Protein AF-A0A4U0SIH4-F1 (afdb_monomer_lite)

Sequence (160 aa):
MSGLIPTADLPGLWVSAPPDLRNWQTLATTPRAVFVCRCGLTRRATGTAAVAALVAEWNSHRGDCPAVPLRPCQHCGTPTTGRSHRTQSWPACPDCHAAWQLRPEEQRRREQAAKSVGRRERQRRQTRRTRRYLESTGVSAQVAAAIVSGALAEPDEPTP

Radius of gyration: 38.56 Å; chains: 1; bounding box: 101×32×93 Å

Organism: NCBI:txid2571141

Foldseek 3Di:
DDPDAADLVRFDKDKDDDQPPVDPVSPPAFIKMWGADPLRDIDIATHDVRSVVVVVVCVVCVLVPPRQFFDQAPVHGDTDPDDPPDPPDHRGDPVVVVVVVCVVVVVVVVVVVVVVVVVVVVLVVVLVVQLVVCVVVVHDSVVSCCVSVVNPDPPDDPDD

Structure (mmCIF, N/CA/C/O backbone):
data_AF-A0A4U0SIH4-F1
#
_entry.id   AF-A0A4U0SIH4-F1
#
loop_
_atom_site.group_PDB
_atom_site.id
_atom_site.type_symbol
_atom_site.label_atom_id
_atom_site.label_alt_id
_atom_site.label_comp_id
_atom_site.label_asym_id
_atom_site.label_entity_id
_atom_site.label_seq_id
_atom_site.pdbx_PDB_ins_code
_atom_site.Cartn_x
_atom_site.Cartn_y
_atom_site.Cartn_z
_atom_site.occupancy
_atom_site.B_iso_or_equiv
_atom_site.auth_seq_id
_atom_site.auth_comp_id
_atom_site.auth_asym_id
_atom_site.auth_atom_id
_atom_site.pdbx_PDB_model_num
ATOM 1 N N . MET A 1 1 ? 35.083 -15.043 -25.930 1.00 39.94 1 MET A N 1
ATOM 2 C CA . MET A 1 1 ? 33.759 -15.138 -25.277 1.00 39.94 1 MET A CA 1
ATOM 3 C C . MET A 1 1 ? 32.739 -14.438 -26.162 1.00 39.94 1 MET A C 1
ATOM 5 O O . MET A 1 1 ? 32.669 -13.217 -26.151 1.00 39.94 1 MET A O 1
ATOM 9 N N . SER A 1 2 ? 32.026 -15.189 -27.001 1.00 47.69 2 SER A N 1
ATOM 10 C CA . SER A 1 2 ? 30.974 -14.649 -27.869 1.00 47.69 2 SER A CA 1
ATOM 11 C C . SER A 1 2 ? 29.811 -14.174 -27.000 1.00 47.69 2 SER A C 1
ATOM 13 O O . SER A 1 2 ? 29.212 -14.976 -26.288 1.00 47.69 2 SER A O 1
ATOM 15 N N . GLY A 1 3 ? 29.536 -12.868 -27.001 1.00 58.84 3 GLY A N 1
ATOM 16 C CA . GLY A 1 3 ? 28.399 -12.305 -26.278 1.00 58.84 3 GLY A CA 1
ATOM 17 C C . GLY A 1 3 ? 27.095 -12.913 -26.792 1.00 58.84 3 GLY A C 1
ATOM 18 O O . GLY A 1 3 ? 26.898 -13.010 -28.001 1.00 58.84 3 GLY A O 1
ATOM 19 N N . LEU A 1 4 ? 26.235 -13.350 -25.874 1.00 71.88 4 LEU A N 1
ATOM 20 C CA . LEU A 1 4 ? 24.958 -13.992 -26.181 1.00 71.88 4 LEU A CA 1
ATOM 21 C C . LEU A 1 4 ? 24.064 -13.015 -26.963 1.00 71.88 4 LEU A C 1
ATOM 23 O O . LEU A 1 4 ? 23.539 -12.056 -26.398 1.00 71.88 4 LEU A O 1
ATOM 27 N N . ILE A 1 5 ? 23.931 -13.238 -28.273 1.00 81.38 5 ILE A N 1
ATOM 28 C CA . ILE A 1 5 ? 22.988 -12.503 -29.123 1.00 81.38 5 ILE A CA 1
ATOM 29 C C . ILE A 1 5 ? 21.569 -12.915 -28.694 1.00 81.38 5 ILE A C 1
ATOM 31 O O . ILE A 1 5 ? 21.320 -14.112 -28.543 1.00 81.38 5 ILE A O 1
ATOM 35 N N . PRO A 1 6 ? 20.641 -11.965 -28.487 1.00 86.31 6 PRO A N 1
ATOM 36 C CA . PRO A 1 6 ? 19.295 -12.252 -28.021 1.00 86.31 6 PRO A CA 1
ATOM 37 C C . PRO A 1 6 ? 18.535 -13.120 -29.025 1.00 86.31 6 PRO A C 1
ATOM 39 O O . PRO A 1 6 ? 18.669 -12.961 -30.242 1.00 86.31 6 PRO A O 1
ATOM 42 N N . THR A 1 7 ? 17.713 -14.019 -28.495 1.00 83.12 7 THR A N 1
ATOM 43 C CA . THR A 1 7 ? 16.838 -14.934 -29.242 1.00 83.12 7 THR A CA 1
ATOM 44 C C . THR A 1 7 ? 15.394 -14.782 -28.764 1.00 83.12 7 THR A C 1
ATOM 46 O O . THR A 1 7 ? 15.122 -14.025 -27.833 1.00 83.12 7 THR A O 1
ATOM 49 N N . ALA A 1 8 ? 14.447 -15.478 -29.400 1.00 77.31 8 ALA A N 1
ATOM 50 C CA . ALA A 1 8 ? 13.050 -15.473 -28.956 1.00 77.31 8 ALA A CA 1
ATOM 51 C C . ALA A 1 8 ? 12.901 -16.007 -27.516 1.00 77.31 8 ALA A C 1
ATOM 53 O O . ALA A 1 8 ? 12.164 -15.426 -26.721 1.00 77.31 8 ALA A O 1
ATOM 54 N N . ASP A 1 9 ? 13.664 -17.049 -27.165 1.00 75.38 9 ASP A N 1
ATOM 55 C CA . ASP A 1 9 ? 13.665 -17.653 -25.825 1.00 75.38 9 ASP A CA 1
ATOM 56 C C . ASP A 1 9 ? 14.437 -16.813 -24.794 1.00 75.38 9 ASP A C 1
ATOM 58 O O . ASP A 1 9 ? 14.107 -16.796 -23.606 1.00 75.38 9 ASP A O 1
ATOM 62 N N . LEU A 1 10 ? 15.452 -16.070 -25.250 1.00 80.06 10 LEU A N 1
ATOM 63 C CA . LEU A 1 10 ? 16.268 -15.160 -24.443 1.00 80.06 10 LEU A CA 1
ATOM 64 C C . LEU A 1 10 ? 16.205 -13.737 -25.023 1.00 80.06 10 LEU A C 1
ATOM 66 O O . LEU A 1 10 ? 17.174 -13.261 -25.624 1.00 80.06 10 LEU A O 1
ATOM 70 N N . PRO A 1 11 ? 15.058 -13.051 -24.861 1.00 84.88 11 PRO A N 1
ATOM 71 C CA . PRO A 1 11 ? 14.846 -11.712 -25.390 1.00 84.88 11 PRO A CA 1
ATOM 72 C C . PRO A 1 11 ? 15.740 -10.700 -24.672 1.00 84.88 11 PRO A C 1
ATOM 74 O O . PRO A 1 11 ? 16.017 -10.811 -23.475 1.00 84.88 11 PRO A O 1
ATOM 77 N N . GLY A 1 12 ? 16.152 -9.666 -25.393 1.00 88.81 12 GLY A N 1
ATOM 78 C CA . GLY A 1 12 ? 17.053 -8.642 -24.886 1.00 88.81 12 GLY A CA 1
ATOM 79 C C . GLY A 1 12 ? 17.599 -7.755 -25.993 1.00 88.81 12 GLY A C 1
ATOM 80 O O . GLY A 1 12 ? 17.240 -7.907 -27.158 1.00 88.81 12 GLY A O 1
ATOM 81 N N . LEU A 1 13 ? 18.483 -6.838 -25.609 1.00 90.81 13 LEU A N 1
ATOM 82 C CA . LEU A 1 13 ? 19.245 -5.973 -26.503 1.00 90.81 13 LEU A CA 1
ATOM 83 C C . LEU A 1 13 ? 20.722 -6.356 -26.397 1.00 90.81 13 LEU A C 1
ATOM 85 O O . LEU A 1 13 ? 21.278 -6.401 -25.301 1.00 90.81 13 LEU A O 1
ATOM 89 N N . TRP A 1 14 ? 21.355 -6.583 -27.538 1.00 91.75 14 TRP A N 1
ATOM 90 C CA . TRP A 1 14 ? 22.790 -6.785 -27.665 1.00 91.75 14 TRP A CA 1
ATOM 91 C C . TRP A 1 14 ? 23.379 -5.720 -28.575 1.00 91.75 14 TRP A C 1
ATOM 93 O O . TRP A 1 14 ? 22.803 -5.385 -29.610 1.00 91.75 14 TRP A O 1
ATOM 103 N N . VAL A 1 15 ? 24.539 -5.206 -28.185 1.00 88.38 15 VAL A N 1
ATOM 104 C CA . VAL A 1 15 ? 25.322 -4.232 -28.941 1.00 88.38 15 VAL A CA 1
ATOM 105 C C . VAL A 1 15 ? 26.747 -4.771 -28.994 1.00 88.38 15 VAL A C 1
ATOM 107 O O . VAL A 1 15 ? 27.335 -5.055 -27.949 1.00 88.38 15 VAL A O 1
ATOM 110 N N . SER A 1 16 ? 27.298 -4.954 -30.194 1.00 82.69 16 SER A N 1
ATOM 111 C CA . SER A 1 16 ? 28.712 -5.295 -30.358 1.00 82.69 16 SER A CA 1
ATOM 112 C C . SER A 1 16 ? 29.546 -4.181 -29.738 1.00 82.69 16 S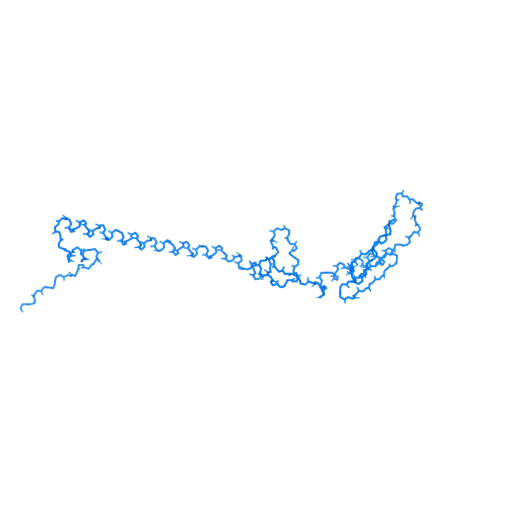ER A C 1
ATOM 114 O O . SER A 1 16 ? 29.224 -3.015 -29.977 1.00 82.69 16 SER A O 1
ATOM 116 N N . ALA A 1 17 ? 30.583 -4.535 -28.972 1.00 67.19 17 ALA A N 1
ATOM 117 C CA . ALA A 1 17 ? 31.396 -3.586 -28.217 1.00 67.19 17 ALA A CA 1
ATOM 118 C C . ALA A 1 17 ? 31.662 -2.292 -29.017 1.00 67.19 17 ALA A C 1
ATOM 120 O O . ALA A 1 17 ? 32.059 -2.382 -30.184 1.00 67.19 17 ALA A O 1
ATOM 121 N N . PRO A 1 18 ? 31.412 -1.104 -28.433 1.00 55.50 18 PRO A N 1
ATOM 122 C CA . PRO A 1 18 ? 31.816 0.142 -29.069 1.00 55.50 18 PRO A CA 1
ATOM 123 C C . PRO A 1 18 ? 33.332 0.091 -29.313 1.00 55.50 18 PRO A C 1
ATOM 125 O O . PRO A 1 18 ? 34.041 -0.513 -28.502 1.00 55.50 18 PRO A O 1
ATOM 128 N N . PRO A 1 19 ? 33.846 0.673 -30.412 1.00 52.94 19 PRO A N 1
ATOM 129 C CA . PRO A 1 19 ? 35.284 0.706 -30.637 1.00 52.94 19 PRO A CA 1
ATOM 130 C C . PRO A 1 19 ? 35.957 1.359 -29.426 1.00 52.94 19 PRO A C 1
ATOM 132 O O . PRO A 1 19 ? 35.585 2.461 -29.018 1.00 52.94 19 PRO A O 1
ATOM 135 N N . ASP A 1 20 ? 36.915 0.656 -28.824 1.00 57.66 20 ASP A N 1
ATOM 136 C CA . ASP A 1 20 ? 37.739 1.208 -27.756 1.00 57.66 20 ASP A CA 1
ATOM 137 C C . ASP A 1 20 ? 38.591 2.336 -28.347 1.00 57.66 20 ASP A C 1
ATOM 139 O O . ASP A 1 20 ? 39.532 2.094 -29.105 1.00 57.66 20 ASP A O 1
ATOM 143 N N . LEU A 1 21 ? 38.242 3.584 -28.028 1.00 53.28 21 LEU A N 1
ATOM 144 C CA . LEU A 1 21 ? 38.927 4.770 -28.546 1.00 53.28 21 LEU A CA 1
ATOM 145 C C . LEU A 1 21 ? 40.380 4.887 -28.049 1.00 53.28 21 LEU A C 1
ATOM 147 O O . LEU A 1 21 ? 41.115 5.730 -28.558 1.00 53.28 21 LEU A O 1
ATOM 151 N N . ARG A 1 22 ? 40.817 4.073 -27.072 1.00 54.72 22 ARG A N 1
ATOM 152 C CA . ARG A 1 22 ? 42.216 4.062 -26.598 1.00 54.72 22 ARG A CA 1
ATOM 153 C C . ARG A 1 22 ? 43.144 3.242 -27.483 1.00 54.72 22 ARG A C 1
ATOM 155 O O . ARG A 1 22 ? 44.336 3.528 -27.525 1.00 54.72 22 ARG A O 1
ATOM 162 N N . ASN A 1 23 ? 42.610 2.263 -28.206 1.00 54.56 23 ASN A N 1
ATOM 163 C CA . ASN A 1 23 ? 43.384 1.398 -29.082 1.00 54.56 23 ASN A CA 1
ATOM 164 C C . ASN A 1 23 ? 42.978 1.674 -30.531 1.00 54.56 23 ASN A C 1
ATOM 166 O O . ASN A 1 23 ? 42.034 1.094 -31.065 1.00 54.56 23 ASN A O 1
ATOM 170 N N . TRP A 1 24 ? 43.729 2.555 -31.190 1.00 51.94 24 TRP A N 1
ATOM 171 C CA . TRP A 1 24 ? 43.551 2.922 -32.601 1.00 51.94 24 TRP A CA 1
ATOM 172 C C . TRP A 1 24 ? 43.637 1.721 -33.570 1.00 51.94 24 TRP A C 1
ATOM 174 O O . TRP A 1 24 ? 43.197 1.803 -34.710 1.00 51.94 24 TRP A O 1
ATOM 184 N N . GLN A 1 25 ? 44.147 0.572 -33.122 1.00 51.81 25 GLN A N 1
ATOM 185 C CA . GLN A 1 25 ? 44.199 -0.670 -33.904 1.00 51.81 25 GLN A CA 1
ATOM 186 C C . GLN A 1 25 ? 42.872 -1.458 -33.889 1.00 51.81 25 GLN A C 1
ATOM 188 O O . GLN A 1 25 ? 42.678 -2.348 -34.711 1.00 51.81 25 GLN A O 1
ATOM 193 N N . THR A 1 26 ? 41.918 -1.111 -33.015 1.00 52.44 26 THR A N 1
ATOM 194 C CA . THR A 1 26 ? 40.572 -1.727 -32.941 1.00 52.44 26 THR A CA 1
ATOM 195 C C . THR A 1 26 ? 39.512 -0.998 -33.787 1.00 52.44 26 THR A C 1
ATOM 197 O O . THR A 1 26 ? 38.324 -1.310 -33.710 1.00 52.44 26 THR A O 1
ATOM 200 N N . LEU A 1 27 ? 39.926 -0.036 -34.621 1.00 51.56 27 LEU A N 1
ATOM 201 C CA . LEU A 1 27 ? 39.058 0.949 -35.287 1.00 51.56 27 LEU A CA 1
ATOM 202 C C . LEU A 1 27 ? 38.173 0.442 -36.445 1.00 51.56 27 LEU A C 1
ATOM 204 O O . LEU A 1 27 ? 37.404 1.229 -36.987 1.00 51.56 27 LEU A O 1
ATOM 208 N N . ALA A 1 28 ? 38.221 -0.829 -36.847 1.00 55.03 28 ALA A N 1
ATOM 209 C CA . ALA A 1 28 ? 37.567 -1.255 -38.095 1.00 55.03 28 ALA A CA 1
ATOM 210 C C . ALA A 1 28 ? 36.224 -1.992 -37.938 1.00 55.03 28 ALA A C 1
ATOM 212 O O . ALA A 1 28 ? 35.637 -2.397 -38.940 1.00 55.03 28 ALA A O 1
ATOM 213 N N . THR A 1 29 ? 35.709 -2.201 -36.721 1.00 67.88 29 THR A N 1
ATOM 214 C CA . THR A 1 29 ? 34.441 -2.941 -36.582 1.00 67.88 29 THR A CA 1
ATOM 215 C C . THR A 1 29 ? 33.259 -1.982 -36.581 1.00 67.88 29 THR A C 1
ATOM 217 O O . THR A 1 29 ? 33.018 -1.273 -35.605 1.00 67.88 29 THR A O 1
ATOM 220 N N . THR A 1 30 ? 32.489 -1.972 -37.674 1.00 80.56 30 THR A N 1
ATOM 221 C CA . THR A 1 30 ? 31.202 -1.270 -37.722 1.00 80.56 30 THR A CA 1
ATOM 222 C C . THR A 1 30 ? 30.299 -1.803 -36.606 1.00 80.56 30 THR A C 1
ATOM 224 O O . THR A 1 30 ? 30.040 -3.012 -36.579 1.00 80.56 30 THR A O 1
ATOM 227 N N . PRO A 1 31 ? 29.797 -0.950 -35.694 1.00 85.31 31 PRO A N 1
ATOM 228 C CA . P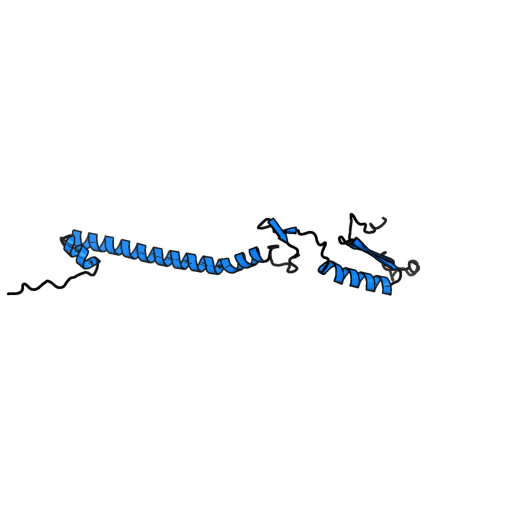RO A 1 31 ? 29.003 -1.419 -34.572 1.00 85.31 31 PRO A CA 1
ATOM 229 C C . PRO A 1 31 ? 27.700 -2.032 -35.077 1.00 85.31 31 PRO A C 1
ATOM 231 O O . PRO A 1 31 ? 27.089 -1.552 -36.033 1.00 85.31 31 PRO A O 1
ATOM 234 N N . ARG A 1 32 ? 27.272 -3.101 -34.421 1.00 89.19 32 ARG A N 1
ATOM 235 C CA . ARG A 1 32 ? 26.044 -3.833 -34.702 1.00 89.19 32 ARG A CA 1
ATOM 236 C C . ARG A 1 32 ? 25.218 -3.902 -33.437 1.00 89.19 32 ARG A C 1
ATOM 238 O O . ARG A 1 32 ? 25.756 -4.057 -32.347 1.00 89.19 32 ARG A O 1
ATOM 245 N N . ALA A 1 33 ? 23.909 -3.841 -33.590 1.00 91.44 33 ALA A N 1
ATOM 246 C CA . ALA A 1 33 ? 22.992 -4.079 -32.497 1.00 91.44 33 ALA A CA 1
ATOM 247 C C . ALA A 1 33 ? 21.818 -4.925 -32.963 1.00 91.44 33 ALA A C 1
ATOM 249 O O . ALA A 1 33 ? 21.401 -4.860 -34.120 1.00 91.44 33 ALA A O 1
ATOM 250 N N . VAL A 1 34 ? 21.305 -5.734 -32.051 1.00 93.56 34 VAL A N 1
ATOM 251 C CA . VAL A 1 34 ? 20.138 -6.584 -32.255 1.00 93.56 34 VAL A CA 1
ATOM 252 C C . VAL A 1 34 ? 19.311 -6.508 -30.990 1.00 93.56 34 VAL A C 1
ATOM 254 O O . VAL A 1 34 ? 19.858 -6.696 -29.906 1.00 93.56 34 VAL A O 1
ATOM 257 N N . PHE A 1 35 ? 18.007 -6.280 -31.113 1.00 92.06 35 PHE A N 1
ATOM 258 C CA . PHE A 1 35 ? 17.095 -6.597 -30.022 1.00 92.06 35 PHE A CA 1
ATOM 259 C C . PHE A 1 35 ? 16.038 -7.591 -30.475 1.00 92.06 35 PHE A C 1
ATOM 261 O O . PHE A 1 35 ? 15.578 -7.552 -31.617 1.00 92.06 35 PHE A O 1
ATOM 268 N N . VAL A 1 36 ? 15.658 -8.464 -29.550 1.00 91.38 36 VAL A N 1
ATOM 269 C CA . VAL A 1 36 ? 14.511 -9.361 -29.668 1.00 91.38 36 VAL A CA 1
ATOM 270 C C . VAL A 1 36 ? 13.617 -9.097 -28.470 1.00 91.38 36 VAL A C 1
ATOM 272 O O . VAL A 1 36 ? 14.060 -9.168 -27.324 1.00 91.38 36 VAL A O 1
ATOM 275 N N . CYS A 1 37 ? 12.362 -8.757 -28.732 1.00 88.56 37 CYS A N 1
ATOM 276 C CA . CYS A 1 37 ? 11.358 -8.535 -27.710 1.00 88.56 37 CYS A CA 1
ATOM 277 C C . CYS A 1 37 ? 10.436 -9.749 -27.570 1.00 88.56 37 CYS A C 1
ATOM 279 O O . CYS A 1 37 ? 10.169 -10.467 -28.530 1.00 88.56 37 CYS A O 1
ATOM 281 N N . ARG A 1 38 ? 9.868 -9.924 -26.373 1.00 81.88 38 ARG A N 1
ATOM 282 C CA . ARG A 1 38 ? 8.886 -10.976 -26.060 1.00 81.88 38 ARG A CA 1
ATOM 283 C C . ARG A 1 38 ? 7.614 -10.912 -26.897 1.00 81.88 38 ARG A C 1
ATOM 285 O O . ARG A 1 38 ? 6.969 -11.932 -27.078 1.00 81.88 38 ARG A O 1
ATOM 292 N N . CYS A 1 39 ? 7.259 -9.738 -27.413 1.00 83.94 39 CYS A N 1
ATOM 293 C CA . CYS A 1 39 ? 6.117 -9.574 -28.314 1.00 83.94 39 CYS A CA 1
ATOM 294 C C . CYS A 1 39 ? 6.393 -10.070 -29.745 1.00 83.94 39 CYS A C 1
ATOM 296 O O . CYS A 1 39 ? 5.527 -9.942 -30.602 1.00 83.94 39 CYS A O 1
ATOM 298 N N . GLY A 1 40 ? 7.599 -10.581 -30.025 1.00 85.75 40 GLY A N 1
ATOM 299 C CA . GLY A 1 40 ? 8.041 -10.992 -31.358 1.00 85.75 40 GLY A CA 1
ATOM 300 C C . GLY A 1 40 ? 8.769 -9.895 -32.141 1.00 85.75 40 GLY A C 1
ATOM 301 O O . GLY A 1 40 ? 9.403 -10.194 -33.154 1.00 85.75 40 GLY A O 1
ATOM 302 N N . LEU A 1 41 ? 8.752 -8.637 -31.674 1.00 89.56 41 LEU A N 1
ATOM 303 C CA . LEU A 1 41 ? 9.460 -7.545 -32.346 1.00 89.56 41 LEU A CA 1
ATOM 304 C C . LEU A 1 41 ? 10.970 -7.790 -32.315 1.00 89.56 41 LEU A C 1
ATOM 306 O O . LEU A 1 41 ? 11.586 -7.834 -31.251 1.00 89.56 41 LEU A O 1
ATOM 310 N N . THR A 1 42 ? 11.562 -7.907 -33.498 1.00 92.31 42 THR A N 1
ATOM 311 C CA . THR A 1 42 ? 13.001 -8.085 -33.679 1.00 92.31 42 THR A CA 1
ATOM 312 C C . THR A 1 42 ? 13.526 -6.999 -34.598 1.00 92.31 42 THR A C 1
ATOM 314 O O . THR A 1 42 ? 12.987 -6.780 -35.683 1.00 92.31 42 THR A O 1
ATOM 317 N N . ARG A 1 43 ? 14.603 -6.331 -34.190 1.00 94.06 43 ARG A N 1
ATOM 318 C CA . ARG A 1 43 ? 15.284 -5.329 -35.013 1.00 94.06 43 ARG A CA 1
ATOM 319 C C . ARG A 1 43 ? 16.782 -5.556 -34.987 1.00 94.06 43 ARG A C 1
ATOM 321 O O . ARG A 1 43 ? 17.339 -6.065 -34.015 1.00 94.06 43 ARG A O 1
ATOM 328 N N . ARG A 1 44 ? 17.434 -5.161 -36.076 1.00 94.00 44 ARG A N 1
ATOM 329 C CA . ARG A 1 44 ? 18.887 -5.184 -36.226 1.00 94.00 44 ARG A CA 1
ATOM 330 C C . ARG A 1 44 ? 19.336 -3.858 -36.814 1.00 94.00 44 ARG A C 1
ATOM 332 O O . ARG A 1 44 ? 18.674 -3.327 -37.698 1.00 94.00 44 ARG A O 1
ATOM 339 N N . ALA A 1 45 ? 20.462 -3.355 -36.337 1.00 93.19 45 ALA A N 1
ATOM 340 C CA . ALA A 1 45 ? 21.081 -2.135 -36.823 1.00 93.19 45 ALA A CA 1
ATOM 341 C C . ALA A 1 45 ? 22.578 -2.358 -37.018 1.00 93.19 45 ALA A C 1
ATOM 343 O O . ALA A 1 45 ? 23.205 -3.142 -36.304 1.00 93.19 45 ALA A O 1
ATOM 344 N N . THR A 1 46 ? 23.147 -1.673 -38.002 1.00 90.31 46 THR A N 1
ATOM 345 C CA . THR A 1 46 ? 24.587 -1.644 -38.271 1.00 90.31 46 THR A CA 1
ATOM 346 C C . THR A 1 46 ? 24.989 -0.197 -38.533 1.00 90.31 46 THR A C 1
ATOM 348 O O . THR A 1 46 ? 24.303 0.505 -39.270 1.00 90.31 46 THR A O 1
ATOM 351 N N . GLY A 1 47 ? 26.076 0.254 -37.913 1.00 87.44 47 GLY A N 1
ATOM 352 C CA . GLY A 1 47 ? 26.537 1.642 -37.942 1.00 87.44 47 GLY A CA 1
ATOM 353 C C . GLY A 1 47 ? 26.106 2.436 -36.707 1.00 87.44 47 GLY A C 1
ATOM 354 O O . GLY A 1 47 ? 25.049 2.199 -36.126 1.00 87.44 47 GLY A O 1
ATOM 355 N N . THR A 1 48 ? 26.944 3.385 -36.291 1.00 85.62 48 THR A N 1
ATOM 356 C CA . THR A 1 48 ? 26.842 4.071 -34.991 1.00 85.62 48 THR A CA 1
ATOM 357 C C . THR A 1 48 ? 25.497 4.768 -34.783 1.00 85.62 48 THR A C 1
ATOM 359 O O . THR A 1 48 ? 24.851 4.563 -33.758 1.00 85.62 48 THR A O 1
ATOM 362 N N . ALA A 1 49 ? 25.038 5.540 -35.773 1.00 86.94 49 ALA A N 1
ATOM 363 C CA . ALA A 1 49 ? 23.769 6.264 -35.692 1.00 86.94 49 ALA A CA 1
ATOM 364 C C . ALA A 1 49 ? 22.559 5.315 -35.635 1.00 86.94 49 ALA A C 1
ATOM 366 O O . ALA A 1 49 ? 21.663 5.496 -34.813 1.00 86.94 49 ALA A O 1
ATOM 367 N N . ALA A 1 50 ? 22.561 4.263 -36.459 1.00 88.81 50 ALA A N 1
ATOM 368 C CA . ALA A 1 50 ? 21.487 3.275 -36.485 1.00 88.81 50 ALA A CA 1
ATOM 369 C C . ALA A 1 50 ? 21.427 2.463 -35.182 1.00 88.81 50 ALA A C 1
ATOM 371 O O . ALA A 1 50 ? 20.344 2.173 -34.679 1.00 88.81 50 ALA A O 1
ATOM 372 N N . VAL A 1 51 ? 22.584 2.123 -34.605 1.00 90.62 51 VAL A N 1
ATOM 373 C CA . VAL A 1 51 ? 22.668 1.463 -33.297 1.00 90.62 51 VAL A CA 1
ATOM 374 C C . VAL A 1 51 ? 22.102 2.361 -32.197 1.00 90.62 51 VAL A C 1
ATOM 376 O O . VAL A 1 51 ? 21.289 1.893 -31.406 1.00 90.62 51 VAL A O 1
ATOM 379 N N . ALA A 1 52 ? 22.467 3.646 -32.163 1.00 89.69 52 ALA A N 1
ATOM 380 C CA . ALA A 1 52 ? 21.926 4.592 -31.185 1.00 89.69 52 ALA A CA 1
ATOM 381 C C . ALA A 1 52 ? 20.397 4.734 -31.301 1.00 89.69 52 ALA A C 1
ATOM 383 O O . ALA A 1 52 ? 19.695 4.678 -30.289 1.00 89.69 52 ALA A O 1
ATOM 384 N N . ALA A 1 53 ? 19.875 4.836 -32.527 1.00 92.75 53 ALA A N 1
ATOM 385 C CA . ALA A 1 53 ? 18.436 4.871 -32.781 1.00 92.75 53 ALA A CA 1
ATOM 386 C C . ALA A 1 53 ? 17.734 3.587 -32.304 1.00 92.75 53 ALA A C 1
ATOM 388 O O . ALA A 1 53 ? 16.702 3.660 -31.642 1.00 92.75 53 ALA A O 1
ATOM 389 N N . LEU A 1 54 ? 18.327 2.416 -32.554 1.00 94.06 54 LEU A N 1
ATOM 390 C CA . LEU A 1 54 ? 17.778 1.126 -32.126 1.00 94.06 54 LEU A CA 1
ATOM 391 C C . LEU A 1 54 ? 17.781 0.959 -30.597 1.00 94.06 54 LEU A C 1
ATOM 393 O O . LEU A 1 54 ? 16.856 0.373 -30.036 1.00 94.06 54 LEU A O 1
ATOM 397 N N . VAL A 1 55 ? 18.785 1.499 -29.899 1.00 91.50 55 VAL A N 1
ATOM 398 C CA . VAL A 1 55 ? 18.806 1.545 -28.426 1.00 91.50 55 VAL A CA 1
ATOM 399 C C . VAL A 1 55 ? 17.674 2.432 -27.895 1.00 91.50 55 VAL A C 1
ATOM 401 O O . VAL A 1 55 ? 17.008 2.060 -26.926 1.00 91.50 55 VAL A O 1
ATOM 404 N N . ALA A 1 56 ? 17.432 3.586 -28.523 1.00 91.69 56 ALA A N 1
ATOM 405 C CA . ALA A 1 56 ? 16.326 4.470 -28.163 1.00 91.69 56 ALA A CA 1
ATOM 406 C C . ALA A 1 56 ? 14.959 3.806 -28.416 1.00 91.69 56 ALA A C 1
ATOM 408 O O . ALA A 1 56 ? 14.105 3.824 -27.528 1.00 91.69 56 ALA A O 1
ATOM 409 N N . GLU A 1 57 ? 14.786 3.145 -29.566 1.00 92.06 57 GLU A N 1
ATOM 410 C CA . GLU A 1 57 ? 13.583 2.372 -29.910 1.00 92.06 57 GLU A CA 1
ATOM 411 C C . GLU A 1 57 ? 13.330 1.259 -28.888 1.00 92.06 57 GLU A C 1
ATOM 413 O O . GLU A 1 57 ? 12.230 1.153 -28.352 1.00 92.06 57 GLU A O 1
ATOM 418 N N . TRP A 1 58 ? 14.358 0.477 -28.540 1.00 90.75 58 TRP A N 1
ATOM 419 C CA . TRP A 1 58 ? 14.251 -0.548 -27.501 1.00 90.75 58 TRP A CA 1
ATOM 420 C C . TRP A 1 58 ? 13.821 0.039 -26.154 1.00 90.75 58 TRP A C 1
ATOM 422 O O . TRP A 1 58 ? 12.968 -0.536 -25.479 1.00 90.75 58 TRP A O 1
ATOM 432 N N . ASN A 1 59 ? 14.393 1.176 -25.748 1.00 88.00 59 ASN A N 1
ATOM 433 C CA . ASN A 1 59 ? 14.07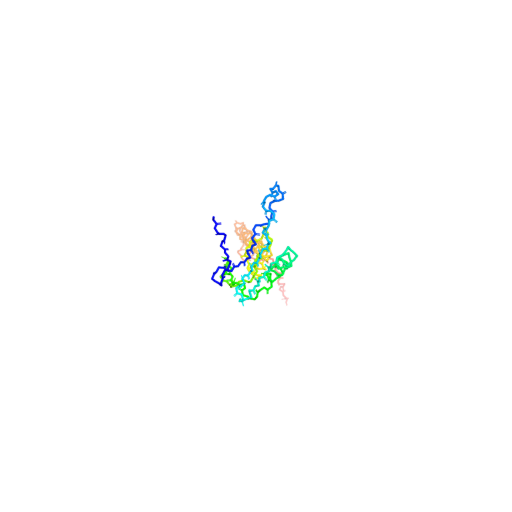5 1.810 -24.469 1.00 88.00 59 ASN A CA 1
ATOM 434 C C . ASN A 1 59 ? 12.654 2.378 -24.410 1.00 88.00 59 ASN A C 1
ATOM 436 O O . ASN A 1 59 ? 12.023 2.278 -23.359 1.00 88.00 59 ASN A O 1
ATOM 440 N N . SER A 1 60 ? 12.145 2.920 -25.516 1.00 88.44 60 SER A N 1
ATOM 441 C CA . SER A 1 60 ? 10.740 3.318 -25.628 1.00 88.44 60 SER A CA 1
ATOM 442 C C . SER A 1 60 ? 9.830 2.086 -25.620 1.00 88.44 60 SER A C 1
ATOM 444 O O . SER A 1 60 ? 8.928 1.981 -24.796 1.00 88.44 60 SER A O 1
ATOM 446 N N . HIS A 1 61 ? 10.133 1.085 -26.446 1.00 87.25 61 HIS A N 1
ATOM 447 C CA . HIS A 1 61 ? 9.297 -0.100 -26.604 1.00 87.25 61 HIS A CA 1
ATOM 448 C C . HIS A 1 61 ? 9.211 -0.970 -25.340 1.00 87.25 61 HIS A C 1
ATOM 450 O O . HIS A 1 61 ? 8.145 -1.486 -25.015 1.00 87.25 61 HIS A O 1
ATOM 456 N N . ARG A 1 62 ? 10.312 -1.160 -24.597 1.00 81.62 62 ARG A N 1
ATOM 457 C CA . ARG A 1 62 ? 10.343 -2.047 -23.413 1.00 81.62 62 ARG A CA 1
ATOM 458 C C . ARG A 1 62 ? 9.411 -1.610 -22.280 1.00 81.62 62 ARG A C 1
ATOM 460 O O . ARG A 1 62 ? 9.101 -2.443 -21.431 1.00 81.62 62 ARG A O 1
ATOM 467 N N . GLY A 1 63 ? 9.060 -0.324 -22.210 1.00 74.69 63 GLY A N 1
ATOM 468 C CA . GLY A 1 63 ? 8.141 0.215 -21.205 1.00 74.69 63 GLY A CA 1
ATOM 469 C C . GLY A 1 63 ? 6.689 -0.117 -21.530 1.00 74.69 63 GLY A C 1
ATOM 470 O O . GLY A 1 63 ? 5.951 -0.545 -20.648 1.00 74.69 63 GLY A O 1
ATOM 471 N N . ASP A 1 64 ? 6.341 -0.019 -22.813 1.00 78.06 64 ASP A N 1
ATOM 472 C CA . ASP A 1 64 ? 4.967 -0.133 -23.310 1.00 78.06 64 ASP A CA 1
ATOM 473 C C . ASP A 1 64 ? 4.667 -1.498 -23.952 1.00 78.06 64 ASP A C 1
ATOM 475 O O . ASP A 1 64 ? 3.598 -1.716 -24.522 1.00 78.06 64 ASP A O 1
ATOM 479 N N . CYS A 1 65 ? 5.615 -2.438 -23.899 1.00 81.94 65 CYS A N 1
ATOM 480 C CA . CYS A 1 65 ? 5.464 -3.734 -24.545 1.00 81.94 65 CYS A CA 1
ATOM 481 C C . CYS A 1 65 ? 4.302 -4.537 -23.920 1.00 81.94 65 CYS A C 1
ATOM 483 O O . CYS A 1 65 ? 4.347 -4.866 -22.732 1.00 81.94 65 CYS A O 1
ATOM 485 N N . PRO A 1 66 ? 3.296 -4.958 -24.711 1.00 72.19 66 PRO A N 1
ATOM 486 C CA . PRO A 1 66 ? 2.130 -5.679 -24.195 1.00 72.19 66 PRO A CA 1
ATOM 487 C C . PRO A 1 66 ? 2.455 -7.110 -23.736 1.00 72.19 66 PRO A C 1
ATOM 489 O O . PRO A 1 66 ? 1.691 -7.708 -22.987 1.00 72.19 66 PRO A O 1
ATOM 492 N N . ALA A 1 67 ? 3.604 -7.661 -24.150 1.00 72.56 67 ALA A N 1
ATOM 493 C CA . ALA A 1 67 ? 4.081 -8.992 -23.768 1.00 72.56 67 ALA A CA 1
ATOM 494 C C . ALA A 1 67 ? 4.990 -8.979 -22.521 1.00 72.56 67 ALA A C 1
ATOM 496 O O . ALA A 1 67 ? 5.752 -9.924 -22.289 1.00 72.56 67 ALA A O 1
ATOM 497 N N . VAL A 1 68 ? 4.968 -7.906 -21.720 1.00 67.88 68 VAL A N 1
ATOM 498 C CA . VAL A 1 68 ? 5.599 -7.916 -20.395 1.00 67.88 68 VAL A CA 1
ATOM 499 C C . VAL A 1 68 ? 4.887 -8.987 -19.563 1.00 67.88 68 VAL A C 1
ATOM 501 O O . VAL A 1 68 ? 3.693 -8.844 -19.302 1.00 67.88 68 VAL A O 1
ATOM 504 N N . PRO A 1 69 ? 5.569 -10.079 -19.156 1.00 63.72 69 PRO A N 1
ATOM 505 C CA . PRO A 1 69 ? 4.902 -11.124 -18.405 1.00 63.72 69 PRO A CA 1
ATOM 506 C C . PRO A 1 69 ? 4.427 -10.537 -17.091 1.00 63.72 69 PRO A C 1
ATOM 508 O O . PRO A 1 69 ? 5.201 -9.915 -16.351 1.00 63.72 69 PRO A O 1
ATOM 511 N N . LEU A 1 70 ? 3.149 -10.766 -16.828 1.00 67.31 70 LEU A N 1
ATOM 512 C CA . LEU A 1 70 ? 2.532 -10.412 -15.573 1.00 67.31 70 LEU A CA 1
ATOM 513 C C . LEU A 1 70 ? 3.305 -11.114 -14.460 1.00 67.31 70 LEU A C 1
ATOM 515 O O . LEU A 1 70 ? 3.472 -12.334 -14.472 1.00 67.31 70 LEU A O 1
ATOM 519 N N . ARG A 1 71 ? 3.818 -10.339 -13.509 1.00 68.50 71 ARG A N 1
ATOM 520 C CA . ARG A 1 71 ? 4.397 -10.912 -12.296 1.00 68.50 71 ARG A CA 1
ATOM 521 C C . ARG A 1 71 ? 3.280 -11.062 -11.274 1.00 68.50 71 ARG A C 1
ATOM 523 O O . ARG A 1 71 ? 2.487 -10.135 -11.136 1.00 68.50 71 ARG A O 1
ATOM 530 N N . PRO A 1 72 ? 3.191 -12.180 -10.542 1.00 75.88 72 PRO A N 1
ATOM 531 C CA . PRO A 1 72 ? 2.249 -12.256 -9.440 1.00 75.88 72 PRO A CA 1
ATOM 532 C C . PRO A 1 72 ? 2.643 -11.225 -8.376 1.00 75.88 72 PRO A C 1
ATOM 534 O O . PRO A 1 72 ? 3.813 -11.116 -7.995 1.00 75.88 72 PRO A O 1
ATOM 537 N N . CYS A 1 73 ? 1.669 -10.454 -7.900 1.00 78.81 73 CYS A N 1
ATOM 538 C CA . CYS A 1 73 ? 1.827 -9.595 -6.734 1.00 78.81 73 CYS A CA 1
ATOM 539 C C . CYS A 1 73 ? 2.296 -10.446 -5.547 1.00 78.81 73 CYS A C 1
ATOM 541 O O . CYS A 1 73 ? 1.652 -11.438 -5.211 1.00 78.81 73 CYS A O 1
ATOM 543 N N . GLN A 1 74 ? 3.373 -10.049 -4.866 1.00 75.50 74 GLN A N 1
ATOM 544 C CA . GLN A 1 74 ? 3.913 -10.826 -3.739 1.00 75.50 74 GLN A CA 1
ATOM 545 C C . GLN A 1 74 ? 2.964 -10.887 -2.530 1.00 75.50 74 GLN A C 1
ATOM 547 O O . GLN A 1 74 ? 3.124 -11.749 -1.674 1.00 75.50 74 GLN A O 1
ATOM 552 N N . HIS A 1 75 ? 1.982 -9.983 -2.451 1.00 75.56 75 HIS A N 1
ATOM 553 C CA . HIS A 1 75 ? 1.034 -9.916 -1.338 1.00 75.56 75 HIS A CA 1
ATOM 554 C C . HIS A 1 75 ? -0.252 -10.718 -1.582 1.00 75.56 75 HIS A C 1
ATOM 556 O O . HIS A 1 75 ? -0.818 -11.265 -0.642 1.00 75.56 75 HIS A O 1
ATOM 562 N N . CYS A 1 76 ? -0.762 -10.748 -2.816 1.00 84.56 76 CYS A N 1
ATOM 563 C CA . CYS A 1 76 ? -2.072 -11.344 -3.119 1.00 84.56 76 CYS A CA 1
ATOM 564 C C . CYS A 1 76 ? -2.079 -12.308 -4.313 1.00 84.56 76 CYS A C 1
ATOM 566 O O . CYS A 1 76 ? -3.110 -12.904 -4.593 1.00 84.56 76 CYS A O 1
ATOM 568 N N . GLY A 1 77 ? -0.968 -12.457 -5.038 1.00 81.88 77 GLY A N 1
ATOM 569 C CA . GLY A 1 77 ? -0.869 -13.326 -6.213 1.00 81.88 77 GLY A CA 1
ATOM 570 C C . GLY A 1 77 ? -1.465 -12.751 -7.501 1.00 81.88 77 GLY A C 1
ATOM 571 O O . GLY A 1 77 ? -1.178 -13.280 -8.572 1.00 81.88 77 GLY A O 1
ATOM 572 N N . THR A 1 78 ? -2.226 -11.650 -7.438 1.00 81.94 78 THR A N 1
ATOM 573 C CA . THR A 1 78 ? -2.832 -11.029 -8.626 1.00 81.94 78 THR A CA 1
ATOM 574 C C . THR A 1 78 ? -1.758 -10.634 -9.645 1.00 81.94 78 THR A C 1
ATOM 576 O O . THR A 1 78 ? -0.774 -9.997 -9.257 1.00 81.94 78 THR A O 1
ATOM 579 N N . PRO A 1 79 ? -1.916 -10.982 -10.933 1.00 77.88 79 PRO A N 1
ATOM 580 C CA . PRO A 1 79 ? -0.966 -10.607 -11.970 1.00 77.88 79 PRO A CA 1
ATOM 581 C C . PRO A 1 79 ? -0.842 -9.084 -12.107 1.00 77.88 79 PRO A C 1
ATOM 583 O O . PRO A 1 79 ? -1.840 -8.378 -12.231 1.00 77.88 79 PRO A O 1
ATOM 586 N N . THR A 1 80 ? 0.389 -8.570 -12.110 1.00 70.75 80 THR A N 1
ATOM 587 C CA . THR A 1 80 ? 0.687 -7.142 -12.250 1.00 70.75 80 THR A CA 1
ATOM 588 C C . THR A 1 80 ? 1.573 -6.880 -13.464 1.00 70.75 80 THR A C 1
ATOM 590 O O . THR A 1 80 ? 2.539 -7.599 -13.728 1.00 70.75 80 THR A O 1
ATOM 593 N N . THR A 1 81 ? 1.247 -5.824 -14.211 1.00 65.12 81 THR A N 1
ATOM 594 C CA . THR A 1 81 ? 2.077 -5.279 -15.302 1.00 65.12 81 THR A CA 1
ATOM 595 C C . THR A 1 81 ? 3.154 -4.324 -14.780 1.00 65.12 81 THR A C 1
ATOM 597 O O . THR A 1 81 ? 4.180 -4.112 -15.424 1.00 65.12 81 THR A O 1
ATOM 600 N N . GLY A 1 82 ? 2.938 -3.745 -13.595 1.00 57.19 82 GLY A N 1
ATOM 601 C CA . GLY A 1 82 ? 3.795 -2.715 -13.024 1.00 57.19 82 GLY A CA 1
ATOM 602 C C . GLY A 1 82 ? 5.068 -3.276 -12.397 1.00 57.19 82 GLY A C 1
ATOM 603 O O . GLY A 1 82 ? 5.032 -3.946 -11.365 1.00 57.19 82 GLY A O 1
ATOM 604 N N . ARG A 1 83 ? 6.225 -2.911 -12.952 1.00 54.88 83 ARG A N 1
ATOM 605 C CA . ARG A 1 83 ? 7.465 -2.845 -12.171 1.00 54.88 83 ARG A CA 1
ATOM 606 C C . ARG A 1 83 ? 7.308 -1.615 -11.267 1.00 54.88 83 ARG A C 1
ATOM 608 O O . ARG A 1 83 ? 7.107 -0.527 -11.794 1.00 54.88 83 ARG A O 1
ATOM 615 N N . SER A 1 84 ? 7.336 -1.730 -9.936 1.00 54.78 84 SER A N 1
ATOM 616 C CA . SER A 1 84 ? 7.371 -0.513 -9.110 1.00 54.78 84 SER A CA 1
ATOM 617 C C . SER A 1 84 ? 8.703 0.195 -9.394 1.00 54.78 84 SER A C 1
ATOM 619 O O . SER A 1 84 ? 9.770 -0.237 -8.976 1.00 54.78 84 SER A O 1
ATOM 621 N N . HIS A 1 85 ? 8.672 1.256 -10.203 1.00 49.72 85 HIS A N 1
ATOM 622 C CA . HIS A 1 85 ? 9.877 2.006 -10.579 1.00 49.72 85 HIS A CA 1
ATOM 623 C C . HIS A 1 85 ? 10.430 2.842 -9.411 1.00 49.72 85 HIS A C 1
ATOM 625 O O . HIS A 1 85 ? 11.511 3.414 -9.523 1.00 49.72 85 HIS A O 1
ATOM 631 N N . ARG A 1 86 ? 9.717 2.903 -8.277 1.00 50.00 86 ARG A N 1
ATOM 632 C CA . ARG A 1 86 ? 10.204 3.535 -7.050 1.00 50.00 86 ARG A CA 1
ATOM 633 C C . ARG A 1 86 ? 10.873 2.495 -6.162 1.00 50.00 86 ARG A C 1
ATOM 635 O O . ARG A 1 86 ? 10.215 1.641 -5.578 1.00 50.00 86 ARG A O 1
ATOM 642 N N . THR A 1 87 ? 12.180 2.651 -6.006 1.00 48.88 87 THR A N 1
ATOM 643 C CA . THR A 1 87 ? 13.095 1.883 -5.147 1.00 48.88 87 THR A CA 1
ATOM 644 C C . THR A 1 87 ? 12.744 1.874 -3.650 1.00 48.88 87 THR A C 1
ATOM 646 O O . THR A 1 87 ? 13.442 1.222 -2.885 1.00 48.88 87 THR A O 1
ATOM 649 N N . GLN A 1 88 ? 11.672 2.548 -3.211 1.00 51.75 88 GLN A N 1
ATOM 650 C CA . GLN A 1 88 ? 11.271 2.638 -1.797 1.00 51.75 88 GLN A CA 1
ATOM 651 C C . GLN A 1 88 ? 9.853 2.122 -1.495 1.00 51.75 88 GLN A C 1
ATOM 653 O O . GLN A 1 88 ? 9.428 2.165 -0.344 1.00 51.75 88 GLN A O 1
ATOM 658 N N . SER A 1 89 ? 9.110 1.604 -2.480 1.00 54.91 89 SER A N 1
ATOM 659 C CA . SER A 1 89 ? 7.766 1.054 -2.248 1.00 54.91 89 SER A CA 1
ATOM 660 C C . SER A 1 89 ? 7.683 -0.397 -2.714 1.00 54.91 89 SER A C 1
ATOM 662 O O . SER A 1 89 ? 7.949 -0.695 -3.883 1.00 54.91 89 SER A O 1
ATOM 664 N N . TRP A 1 90 ? 7.302 -1.272 -1.779 1.00 55.72 90 TRP A N 1
ATOM 665 C CA . TRP A 1 90 ? 7.015 -2.697 -1.964 1.00 55.72 90 TRP A CA 1
ATOM 666 C C . TRP A 1 90 ? 6.302 -2.990 -3.299 1.00 55.72 90 TRP A C 1
ATOM 668 O O . TRP A 1 90 ? 5.416 -2.219 -3.679 1.00 55.72 90 TRP A O 1
ATOM 678 N N . PRO A 1 91 ? 6.625 -4.094 -4.006 1.00 57.28 91 PRO A N 1
ATOM 679 C CA . PRO A 1 91 ? 5.959 -4.475 -5.251 1.00 57.28 91 PRO A CA 1
ATOM 680 C C . PRO A 1 91 ? 4.554 -5.031 -4.957 1.00 57.28 91 PRO A C 1
ATOM 682 O O . PRO A 1 91 ? 4.298 -6.231 -5.040 1.00 57.28 91 PRO A O 1
ATOM 685 N N . ALA A 1 92 ? 3.645 -4.145 -4.567 1.00 64.12 92 ALA A N 1
ATOM 686 C CA . ALA A 1 92 ? 2.226 -4.411 -4.419 1.00 64.12 92 ALA A CA 1
ATOM 687 C C . ALA A 1 92 ? 1.492 -3.985 -5.700 1.00 64.12 92 ALA A C 1
ATOM 689 O O . ALA A 1 92 ? 1.863 -2.998 -6.338 1.00 64.12 92 ALA A O 1
ATOM 690 N N . CYS A 1 93 ? 0.443 -4.718 -6.084 1.00 77.56 93 CYS A N 1
ATOM 691 C CA . CYS A 1 93 ? -0.505 -4.226 -7.083 1.00 77.56 93 CYS A CA 1
ATOM 692 C C . CYS A 1 93 ? -1.188 -2.930 -6.584 1.00 77.56 93 CYS A C 1
ATOM 694 O O . CYS A 1 93 ? -1.185 -2.678 -5.371 1.00 77.56 93 CYS A O 1
ATOM 696 N N . PRO A 1 94 ? -1.787 -2.118 -7.480 1.00 79.00 94 PRO A N 1
ATOM 697 C CA . PRO A 1 94 ? -2.473 -0.880 -7.100 1.00 79.00 94 PRO A CA 1
ATOM 698 C C . PRO A 1 94 ? -3.484 -1.063 -5.960 1.00 79.00 94 PRO A C 1
ATOM 700 O O . PRO A 1 94 ? -3.500 -0.256 -5.033 1.00 79.00 94 PRO A O 1
ATOM 703 N N . ASP A 1 95 ? -4.236 -2.165 -5.963 1.00 82.00 95 ASP A N 1
ATOM 704 C CA . ASP A 1 95 ? -5.241 -2.457 -4.934 1.00 82.00 95 ASP A CA 1
ATOM 705 C C . ASP A 1 95 ? -4.611 -2.725 -3.563 1.00 82.00 95 ASP A C 1
ATOM 707 O O . ASP A 1 95 ? -5.028 -2.159 -2.553 1.00 82.00 95 ASP A O 1
ATOM 711 N N . CYS A 1 96 ? -3.553 -3.540 -3.509 1.00 82.19 96 CYS A N 1
ATOM 712 C CA . CYS A 1 96 ? -2.824 -3.794 -2.265 1.00 82.19 96 CYS A CA 1
ATOM 713 C C . CYS A 1 96 ? -2.146 -2.524 -1.732 1.00 82.19 96 CYS A C 1
ATOM 715 O O . CYS A 1 96 ? -2.058 -2.331 -0.518 1.00 82.19 96 CYS A O 1
ATOM 717 N N . HIS A 1 97 ? -1.681 -1.646 -2.623 1.00 80.19 97 HIS A N 1
ATOM 718 C CA . HIS A 1 97 ? -1.132 -0.352 -2.236 1.00 80.19 97 HIS A CA 1
ATOM 719 C C . HIS A 1 97 ? -2.217 0.574 -1.664 1.00 80.19 97 HIS A C 1
ATOM 721 O O . HIS A 1 97 ? -2.016 1.150 -0.596 1.00 80.19 97 HIS A O 1
ATOM 727 N N . ALA A 1 98 ? -3.385 0.659 -2.307 1.00 82.06 98 ALA A N 1
ATOM 728 C CA . ALA A 1 98 ? -4.525 1.421 -1.800 1.00 82.06 98 ALA A CA 1
ATOM 729 C C . ALA A 1 98 ? -4.984 0.903 -0.425 1.00 82.06 98 ALA A C 1
ATOM 731 O O . ALA A 1 98 ? -5.144 1.682 0.513 1.00 82.06 98 ALA A O 1
ATOM 732 N N . ALA A 1 99 ? -5.090 -0.418 -0.255 1.00 82.94 99 ALA A N 1
ATOM 733 C CA . ALA A 1 99 ? -5.426 -1.030 1.030 1.00 82.94 99 ALA A CA 1
ATOM 734 C C . ALA A 1 99 ? -4.392 -0.705 2.124 1.00 82.94 99 ALA A C 1
ATOM 736 O O . ALA A 1 99 ? -4.755 -0.447 3.272 1.00 82.94 99 ALA A O 1
ATOM 737 N N . TRP A 1 100 ? -3.097 -0.676 1.786 1.00 82.38 100 TRP A N 1
ATOM 738 C CA . TRP A 1 100 ? -2.050 -0.255 2.720 1.00 82.38 100 TRP A CA 1
ATOM 739 C C . TRP A 1 100 ? -2.211 1.208 3.149 1.00 82.38 100 TRP A C 1
ATOM 741 O O . TRP A 1 100 ? -2.109 1.503 4.341 1.00 82.38 100 TRP A O 1
ATOM 751 N N . GLN A 1 101 ? -2.529 2.103 2.211 1.00 82.06 101 GLN A N 1
ATOM 752 C CA . GLN A 1 101 ? -2.752 3.521 2.505 1.00 82.06 101 GLN A CA 1
ATOM 753 C C . GLN A 1 101 ? -3.946 3.762 3.440 1.00 82.06 101 GLN A C 1
ATOM 755 O O . GLN A 1 101 ? -3.925 4.723 4.206 1.00 82.06 101 GLN A O 1
ATOM 760 N N . LEU A 1 102 ? -4.950 2.878 3.438 1.00 87.44 102 LEU A N 1
ATOM 761 C CA . LEU A 1 102 ? -6.118 2.973 4.320 1.00 87.44 102 LEU A CA 1
ATOM 762 C C . LEU A 1 102 ? -5.863 2.474 5.756 1.00 87.44 102 LEU A C 1
ATOM 764 O O . LEU A 1 102 ? -6.630 2.807 6.663 1.00 87.44 102 LEU A O 1
ATOM 768 N N . ARG A 1 103 ? -4.784 1.717 6.018 1.00 85.88 103 ARG A N 1
ATOM 769 C CA . ARG A 1 103 ? -4.526 1.139 7.357 1.00 85.88 103 ARG A CA 1
ATOM 770 C C . ARG A 1 103 ? -4.475 2.169 8.493 1.00 85.88 103 ARG A C 1
ATOM 772 O O . ARG A 1 103 ? -5.039 1.878 9.547 1.00 85.88 103 ARG A O 1
ATOM 779 N N . PRO A 1 104 ? -3.851 3.357 8.347 1.00 92.38 104 PRO A N 1
ATOM 780 C CA . PRO A 1 104 ? -3.833 4.349 9.421 1.00 92.38 104 PRO A CA 1
ATOM 781 C C . PRO A 1 104 ? -5.233 4.855 9.793 1.00 92.38 104 PRO A C 1
ATOM 783 O O . PRO A 1 104 ? -5.496 5.130 10.962 1.00 92.38 104 PRO A O 1
ATOM 786 N N . GLU A 1 105 ? -6.147 4.976 8.826 1.00 90.69 105 GLU A N 1
ATOM 787 C CA . GLU A 1 105 ? -7.543 5.340 9.098 1.00 90.69 105 GLU A CA 1
ATOM 788 C C . GLU A 1 105 ? -8.275 4.233 9.842 1.00 90.69 105 GLU A C 1
ATOM 790 O O . GLU A 1 105 ? -8.949 4.501 10.839 1.00 90.69 105 GLU A O 1
ATOM 795 N N . GLU A 1 106 ? -8.113 2.989 9.394 1.00 92.12 106 GLU A N 1
ATOM 796 C CA . GLU A 1 106 ? -8.701 1.837 10.065 1.00 92.12 106 GLU A CA 1
ATOM 797 C C . GLU A 1 106 ? -8.188 1.714 11.507 1.00 92.12 106 GLU A C 1
ATOM 799 O O . GLU A 1 106 ? -8.976 1.523 12.436 1.00 92.12 106 GLU A O 1
ATOM 804 N N . GLN A 1 107 ? -6.886 1.908 11.722 1.00 92.44 107 GLN A N 1
ATOM 805 C CA . GLN A 1 107 ? -6.284 1.908 13.051 1.00 92.44 107 GLN A CA 1
ATOM 806 C C . GLN A 1 107 ? -6.883 3.006 13.939 1.00 92.44 107 GLN A C 1
ATOM 808 O O . GLN A 1 107 ? -7.305 2.715 15.059 1.00 92.44 107 GLN A O 1
ATOM 813 N N . ARG A 1 108 ? -7.027 4.240 13.433 1.00 92.38 108 ARG A N 1
ATOM 814 C CA . ARG A 1 108 ? -7.689 5.329 14.175 1.00 92.38 108 ARG A CA 1
ATOM 815 C C . ARG A 1 108 ? -9.135 4.986 14.536 1.00 92.38 108 ARG A C 1
ATOM 817 O O . ARG A 1 108 ? -9.554 5.250 15.663 1.00 92.38 108 ARG A O 1
ATOM 824 N N . ARG A 1 109 ? -9.895 4.366 13.625 1.00 93.94 109 ARG A N 1
ATOM 825 C CA . ARG A 1 109 ? -11.271 3.909 13.900 1.00 93.94 109 A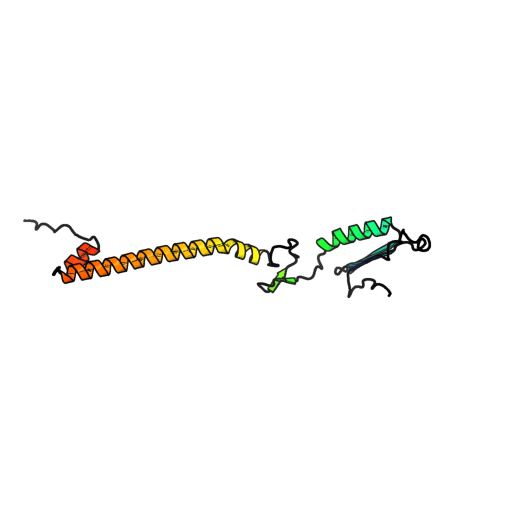RG A CA 1
ATOM 826 C C . ARG A 1 109 ? -11.298 2.854 15.008 1.00 93.94 109 ARG A C 1
ATOM 828 O O . ARG A 1 109 ? -12.117 2.956 15.920 1.00 93.94 109 ARG A O 1
ATOM 835 N N . ARG A 1 110 ? -10.378 1.882 14.982 1.00 94.50 110 ARG A N 1
ATOM 836 C CA . ARG A 1 110 ? -10.244 0.857 16.034 1.00 94.50 110 ARG A CA 1
ATOM 837 C C . ARG A 1 110 ? -9.887 1.473 17.386 1.00 94.50 110 ARG A C 1
ATOM 839 O O . ARG A 1 110 ? -10.489 1.114 18.393 1.00 94.50 110 ARG A O 1
ATOM 846 N N . GLU A 1 111 ? -8.977 2.440 17.419 1.00 96.06 111 GLU A N 1
ATOM 847 C CA . GLU A 1 111 ? -8.615 3.158 18.646 1.00 96.06 111 GLU A CA 1
ATOM 848 C C . GLU A 1 111 ? -9.786 3.975 19.208 1.00 96.06 111 GLU A C 1
ATOM 850 O O . GLU A 1 111 ? -10.029 3.967 20.416 1.00 96.06 111 GLU A O 1
ATOM 855 N N . GLN A 1 112 ? -10.545 4.666 18.354 1.00 95.69 112 GLN A N 1
ATOM 856 C CA . GLN A 1 112 ? -11.752 5.389 18.763 1.00 95.69 112 GLN A CA 1
ATOM 857 C C . GLN A 1 112 ? -12.823 4.436 19.312 1.00 95.69 112 GLN A C 1
ATOM 859 O O . GLN A 1 112 ? -13.410 4.710 20.364 1.00 95.69 112 GLN A O 1
ATOM 864 N N . ALA A 1 113 ? -13.036 3.293 18.656 1.00 95.69 113 ALA A N 1
ATOM 865 C CA . ALA A 1 113 ? -13.935 2.249 19.137 1.00 95.69 113 ALA A CA 1
ATOM 866 C C . ALA A 1 113 ? -13.474 1.688 20.493 1.00 95.69 113 ALA A C 1
ATOM 868 O O . ALA A 1 113 ? -14.263 1.629 21.433 1.00 95.69 113 ALA A O 1
ATOM 869 N N . ALA A 1 114 ? -12.185 1.378 20.650 1.00 96.06 114 ALA A N 1
ATOM 870 C CA . ALA A 1 114 ? -11.624 0.912 21.916 1.00 96.06 114 ALA A CA 1
ATOM 871 C C . ALA A 1 114 ? -11.800 1.949 23.041 1.00 96.06 114 ALA A C 1
ATOM 873 O O . ALA A 1 114 ? -12.180 1.604 24.162 1.00 96.06 114 ALA A O 1
ATOM 874 N N . LYS A 1 115 ? -11.606 3.242 22.746 1.00 96.31 115 LYS A N 1
ATOM 875 C CA . LYS A 1 115 ? -11.853 4.332 23.703 1.00 96.31 115 LYS A CA 1
ATOM 876 C C . LYS A 1 115 ? -13.323 4.404 24.119 1.00 96.31 115 LYS A C 1
ATOM 878 O O . LYS A 1 115 ? -13.594 4.610 25.304 1.00 96.31 115 LYS A O 1
ATOM 883 N N . SER A 1 116 ? -14.266 4.239 23.189 1.00 95.31 116 SER A N 1
ATOM 884 C CA . SER A 1 116 ? -15.701 4.286 23.501 1.00 95.31 116 SER A CA 1
ATOM 885 C C . SER A 1 116 ? -16.140 3.090 24.356 1.00 95.31 116 SER A C 1
ATOM 887 O O . SER A 1 116 ? -16.826 3.285 25.363 1.00 95.31 116 SER A O 1
ATOM 889 N N . VAL A 1 117 ? -15.657 1.883 24.041 1.00 97.12 117 VAL A N 1
ATOM 890 C CA . VAL A 1 117 ? -15.864 0.675 24.857 1.00 97.12 117 VAL A CA 1
ATOM 891 C C . VAL A 1 117 ? -15.289 0.879 26.259 1.00 97.12 117 VAL A C 1
ATOM 893 O O . VAL A 1 117 ? -16.012 0.739 27.245 1.00 97.12 117 VAL A O 1
ATOM 896 N N . GLY A 1 118 ? -14.040 1.342 26.368 1.00 96.56 118 GLY A N 1
ATOM 897 C CA . GLY A 1 118 ? -13.399 1.606 27.659 1.00 96.56 118 GLY A CA 1
ATOM 898 C C . GLY A 1 118 ? -14.107 2.682 28.496 1.00 96.56 118 GLY A C 1
ATOM 899 O O . GLY A 1 118 ? -14.137 2.590 29.724 1.00 96.56 118 GLY A O 1
ATOM 900 N N . ARG A 1 119 ? -14.717 3.701 27.869 1.00 97.00 119 ARG A N 1
ATOM 901 C CA . ARG A 1 119 ? -15.573 4.683 28.569 1.00 97.00 119 ARG A CA 1
ATOM 902 C C . ARG A 1 119 ? -16.824 4.019 29.150 1.00 97.00 119 ARG A C 1
ATOM 904 O O . ARG A 1 119 ? -17.099 4.203 30.334 1.00 97.00 119 ARG A O 1
ATOM 911 N N . ARG A 1 120 ? -17.531 3.206 28.356 1.00 95.88 120 ARG A N 1
ATOM 912 C CA . ARG A 1 120 ? -18.731 2.474 28.807 1.00 95.88 120 ARG A CA 1
ATOM 913 C C . ARG A 1 120 ? -18.411 1.504 29.944 1.00 95.88 120 ARG A C 1
ATOM 915 O O . ARG A 1 120 ? -19.170 1.412 30.906 1.00 95.88 120 ARG A O 1
ATOM 922 N N . GLU A 1 121 ? -17.283 0.804 29.873 1.00 97.38 121 GLU A N 1
ATOM 923 C CA . GLU A 1 121 ? -16.845 -0.097 30.942 1.00 97.38 121 GLU A CA 1
ATOM 924 C C . GLU A 1 121 ? -16.508 0.647 32.235 1.00 97.38 121 GLU A C 1
ATOM 926 O O . GLU A 1 121 ? -16.929 0.216 33.311 1.00 97.38 121 GLU A O 1
ATOM 931 N N . ARG A 1 122 ? -15.789 1.776 32.150 1.00 96.81 122 ARG A N 1
ATOM 932 C CA . ARG A 1 122 ? -15.502 2.630 33.314 1.00 96.81 122 ARG A CA 1
ATOM 933 C C . ARG A 1 122 ? -16.783 3.125 33.974 1.00 96.81 122 ARG A C 1
ATOM 935 O O . ARG A 1 122 ? -16.911 2.984 35.188 1.00 96.81 122 ARG A O 1
ATOM 942 N N . GLN A 1 123 ? -17.744 3.599 33.182 1.00 94.62 123 GLN A N 1
ATOM 943 C CA . GLN A 1 123 ? -19.051 4.020 33.683 1.00 94.62 123 GLN A CA 1
ATOM 944 C C . GLN A 1 123 ? -19.762 2.869 34.407 1.00 94.62 123 GLN A C 1
ATOM 946 O O . GLN A 1 123 ? -20.133 3.017 35.566 1.00 94.62 123 GLN A O 1
ATOM 951 N N . ARG A 1 124 ? -19.842 1.675 33.798 1.00 95.31 124 ARG A N 1
ATOM 952 C CA . ARG A 1 124 ? -20.438 0.485 34.439 1.00 95.31 124 ARG A CA 1
ATOM 953 C C . ARG A 1 124 ? -19.737 0.103 35.745 1.00 95.31 124 ARG A C 1
ATOM 955 O O . ARG A 1 124 ? -20.403 -0.277 36.707 1.00 95.31 124 ARG A O 1
ATOM 962 N N . ARG A 1 125 ? -18.402 0.186 35.802 1.00 96.81 125 ARG A N 1
ATOM 963 C CA . ARG A 1 125 ? -17.627 -0.079 37.029 1.00 96.81 125 ARG A CA 1
ATOM 964 C C . ARG A 1 125 ? -17.932 0.953 38.113 1.00 96.81 125 ARG A C 1
ATOM 966 O O . ARG A 1 125 ? -18.114 0.559 39.261 1.00 96.81 125 ARG A O 1
ATOM 973 N N . GLN A 1 126 ? -18.014 2.234 37.758 1.00 95.56 126 GLN A N 1
ATOM 974 C CA . GLN A 1 126 ? -18.352 3.310 38.687 1.00 95.56 126 GLN A CA 1
ATOM 975 C C . GLN A 1 126 ? -19.772 3.144 39.235 1.00 95.56 126 GLN A C 1
ATOM 977 O O . GLN A 1 126 ? -19.929 3.049 40.445 1.00 95.56 126 GLN A O 1
ATOM 982 N N . THR A 1 127 ? -20.768 2.955 38.366 1.00 95.06 127 THR A N 1
ATOM 983 C CA . THR A 1 127 ? -22.160 2.622 38.722 1.00 95.06 127 THR A CA 1
ATOM 984 C C . THR A 1 127 ? -22.232 1.459 39.719 1.00 95.06 127 THR A C 1
ATOM 986 O O . THR A 1 127 ? -22.882 1.570 40.755 1.00 95.06 127 THR A O 1
ATOM 989 N N . ARG A 1 128 ? -21.521 0.350 39.457 1.00 95.62 128 ARG A N 1
ATOM 990 C CA . ARG A 1 128 ? -21.479 -0.811 40.367 1.00 95.62 128 ARG A CA 1
ATOM 991 C C . ARG A 1 128 ? -20.851 -0.478 41.723 1.00 95.62 128 ARG A C 1
ATOM 993 O O . ARG A 1 128 ? -21.338 -0.964 42.738 1.00 95.62 128 ARG A O 1
ATOM 1000 N N . ARG A 1 129 ? -19.774 0.316 41.745 1.00 96.88 129 ARG A N 1
ATOM 1001 C CA . ARG A 1 129 ? -19.111 0.749 42.987 1.00 96.88 129 ARG A CA 1
ATOM 1002 C C . ARG A 1 129 ? -20.022 1.651 43.815 1.00 96.88 129 ARG A C 1
ATOM 1004 O O . ARG A 1 129 ? -20.208 1.372 44.992 1.00 96.88 129 ARG A O 1
ATOM 1011 N N . THR A 1 130 ? -20.623 2.666 43.196 1.00 95.44 130 THR A N 1
ATOM 1012 C CA . THR A 1 130 ? -21.544 3.593 43.865 1.00 95.44 130 THR A CA 1
ATOM 1013 C C . THR A 1 130 ? -22.749 2.858 44.436 1.00 95.44 130 THR A C 1
ATOM 1015 O O . THR A 1 130 ? -23.086 3.063 45.595 1.00 95.44 130 THR A O 1
ATOM 1018 N N . ARG A 1 131 ? -23.351 1.937 43.673 1.00 96.00 131 ARG A N 1
ATOM 1019 C CA . ARG A 1 131 ? -24.472 1.128 44.162 1.00 96.00 131 ARG A CA 1
ATOM 1020 C C . ARG A 1 131 ? -24.103 0.311 45.404 1.00 96.00 131 ARG A C 1
ATOM 1022 O O . ARG A 1 131 ? -24.804 0.397 46.402 1.00 96.00 131 ARG A O 1
ATOM 1029 N N . ARG A 1 132 ? -22.983 -0.425 45.361 1.00 96.38 132 ARG A N 1
ATOM 1030 C CA . ARG A 1 132 ? -22.502 -1.212 46.513 1.00 96.38 132 ARG A CA 1
ATOM 1031 C C . ARG A 1 132 ? -22.239 -0.343 47.739 1.00 96.38 132 ARG A C 1
ATOM 1033 O O . ARG A 1 132 ? -22.521 -0.767 48.850 1.00 96.38 132 ARG A O 1
ATOM 1040 N N . TYR A 1 133 ? -21.694 0.854 47.530 1.00 96.94 133 TYR A N 1
ATOM 1041 C CA . TYR A 1 133 ? -21.458 1.808 48.607 1.00 96.94 133 TYR A CA 1
ATOM 1042 C C . TYR A 1 133 ? -22.773 2.246 49.268 1.00 96.94 133 TYR A C 1
ATOM 1044 O O . TYR A 1 133 ? -22.899 2.119 50.480 1.00 96.94 133 TYR A O 1
ATOM 1052 N N . LEU A 1 134 ? -23.772 2.659 48.481 1.00 96.38 134 LEU A N 1
ATOM 1053 C CA . LEU A 1 134 ? -25.087 3.062 48.999 1.00 96.38 134 LEU A CA 1
ATOM 1054 C C . LEU A 1 134 ? -25.7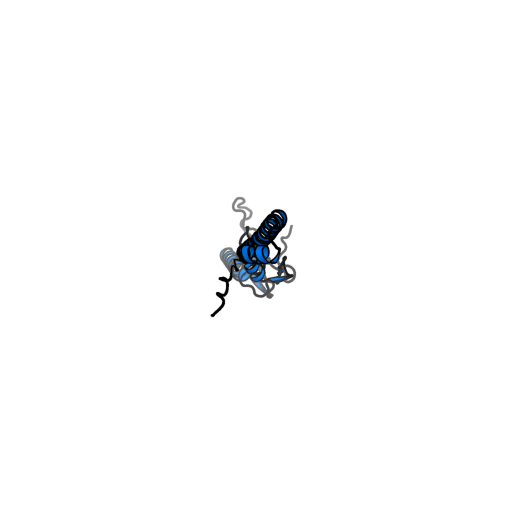83 1.922 49.758 1.00 96.38 134 LEU A C 1
ATOM 1056 O O . LEU A 1 134 ? -26.284 2.119 50.862 1.00 96.38 134 LEU A O 1
ATOM 1060 N N . GLU A 1 135 ? -25.768 0.713 49.194 1.00 94.25 135 GLU A N 1
ATOM 1061 C CA . GLU A 1 135 ? -26.326 -0.475 49.851 1.00 94.25 135 GLU A CA 1
ATOM 1062 C C . GLU A 1 135 ? -25.600 -0.766 51.182 1.00 94.25 135 GLU A C 1
ATOM 1064 O O . GLU A 1 135 ? -26.243 -1.092 52.177 1.00 94.25 135 GLU A O 1
ATOM 1069 N N . SER A 1 136 ? -24.274 -0.570 51.247 1.00 96.94 136 SER A N 1
ATOM 1070 C CA . SER A 1 136 ? -23.496 -0.769 52.482 1.00 96.94 136 SER A CA 1
ATOM 1071 C C . SER A 1 136 ? -23.779 0.261 53.580 1.00 96.94 136 SER A C 1
ATOM 1073 O O . SER A 1 136 ? -23.587 -0.045 54.753 1.00 96.94 136 SER A O 1
ATOM 1075 N N . THR A 1 137 ? -24.266 1.455 53.230 1.00 97.56 137 THR A N 1
ATOM 1076 C CA . THR A 1 137 ? -24.665 2.490 54.198 1.00 97.56 137 THR A CA 1
ATOM 1077 C C . THR A 1 137 ? -26.134 2.369 54.620 1.00 97.56 137 THR A C 1
ATOM 1079 O O . THR A 1 137 ? -26.658 3.272 55.264 1.00 97.56 137 THR A O 1
ATOM 1082 N N . GLY A 1 138 ? -26.815 1.279 54.247 1.00 96.25 138 GLY A N 1
ATOM 1083 C CA . GLY A 1 138 ? -28.206 1.010 54.622 1.00 96.25 138 GLY A CA 1
ATOM 1084 C C . GLY A 1 138 ? -29.259 1.599 53.678 1.00 96.25 138 GLY A C 1
ATOM 1085 O O . GLY A 1 138 ? -30.447 1.541 53.986 1.00 96.25 138 GLY A O 1
ATOM 1086 N N . VAL A 1 139 ? -28.866 2.146 52.521 1.00 95.62 139 VAL A N 1
ATOM 1087 C CA . VAL A 1 139 ? -29.827 2.608 51.507 1.00 95.62 139 VAL A CA 1
ATOM 1088 C C . VAL A 1 139 ? -30.460 1.391 50.833 1.00 95.62 139 VAL A C 1
ATOM 1090 O O . VAL A 1 139 ? -29.758 0.473 50.406 1.00 95.62 139 VAL A O 1
ATOM 1093 N N . SER A 1 140 ? -31.790 1.380 50.700 1.00 94.56 140 SER A N 1
ATOM 1094 C CA . SER A 1 140 ? -32.483 0.278 50.027 1.00 94.56 140 SER A CA 1
ATOM 1095 C C . SER A 1 140 ? -32.032 0.151 48.566 1.00 94.56 140 SER A C 1
ATOM 1097 O O . SER A 1 140 ? -31.758 1.143 47.885 1.00 94.56 140 SER A O 1
ATOM 1099 N N . ALA A 1 141 ? -31.979 -1.078 48.048 1.00 90.12 141 ALA A N 1
ATOM 1100 C CA . ALA A 1 141 ? -31.497 -1.343 46.690 1.00 90.12 141 ALA A CA 1
ATOM 1101 C C . ALA A 1 141 ? -32.295 -0.590 45.605 1.00 90.12 141 ALA A C 1
ATOM 1103 O O . ALA A 1 141 ? -31.738 -0.224 44.569 1.00 90.12 141 ALA A O 1
ATOM 1104 N N . GLN A 1 142 ? -33.587 -0.341 45.849 1.00 90.12 142 GLN A N 1
ATOM 1105 C CA . GLN A 1 142 ? -34.465 0.398 44.941 1.00 90.12 142 GLN A CA 1
ATOM 1106 C C . GLN A 1 142 ? -34.101 1.888 44.894 1.00 90.12 142 GLN A C 1
ATOM 1108 O O . GLN A 1 142 ? -33.949 2.445 43.808 1.00 90.12 142 GLN A O 1
ATOM 1113 N N . VAL A 1 143 ? -33.851 2.507 46.052 1.00 91.38 143 VAL A N 1
ATOM 1114 C CA 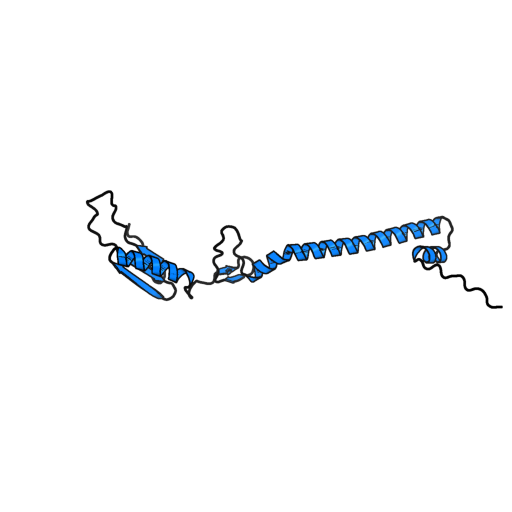. VAL A 1 143 ? -33.401 3.906 46.140 1.00 91.38 143 VAL A CA 1
ATOM 1115 C C . VAL A 1 143 ? -31.979 4.055 45.590 1.00 91.38 143 VAL A C 1
ATOM 1117 O O . VAL A 1 143 ? -31.702 4.977 44.826 1.00 91.38 143 VAL A O 1
ATOM 1120 N N . ALA A 1 144 ? -31.079 3.108 45.873 1.00 91.31 144 ALA A N 1
ATOM 1121 C CA . ALA A 1 144 ? -29.732 3.103 45.302 1.00 91.31 144 ALA A CA 1
ATOM 1122 C C . ALA A 1 144 ? -29.749 2.986 43.764 1.00 91.31 144 ALA A C 1
ATOM 1124 O O . ALA A 1 144 ? -28.966 3.651 43.081 1.00 91.31 144 ALA A O 1
ATOM 1125 N N . ALA A 1 145 ? -30.651 2.172 43.204 1.00 89.69 145 ALA A N 1
ATOM 1126 C CA . ALA A 1 145 ? -30.848 2.071 41.761 1.00 89.69 145 ALA A CA 1
ATOM 1127 C C . ALA A 1 145 ? -31.402 3.373 41.157 1.00 89.69 145 ALA A C 1
ATOM 1129 O O . ALA A 1 145 ? -30.895 3.802 40.119 1.00 89.69 145 ALA A O 1
ATOM 1130 N N . ALA A 1 146 ? -32.371 4.020 41.813 1.00 90.75 146 ALA A N 1
ATOM 1131 C CA . ALA A 1 146 ? -32.914 5.318 41.409 1.00 90.75 146 ALA A CA 1
ATOM 1132 C C . ALA A 1 146 ? -31.820 6.403 41.354 1.00 90.75 146 ALA A C 1
ATOM 1134 O O . ALA A 1 146 ? -31.624 7.031 40.311 1.00 90.75 146 ALA A O 1
ATOM 1135 N N . ILE A 1 147 ? -31.017 6.531 42.419 1.00 90.31 147 ILE A N 1
ATOM 1136 C CA . ILE A 1 147 ? -29.904 7.493 42.511 1.00 90.31 147 ILE A CA 1
ATOM 1137 C C . ILE A 1 147 ? -28.870 7.255 41.402 1.00 90.31 147 ILE A C 1
ATOM 1139 O O . ILE A 1 147 ? -28.488 8.177 40.685 1.00 90.31 147 ILE A O 1
ATOM 1143 N N . VAL A 1 148 ? -28.411 6.012 41.231 1.00 90.81 148 VAL A N 1
ATOM 1144 C CA . VAL A 1 148 ? -27.340 5.687 40.273 1.00 90.81 148 VAL A CA 1
ATOM 1145 C C . VAL A 1 148 ? -27.797 5.800 38.815 1.00 90.81 148 VAL A C 1
ATOM 1147 O O . VAL A 1 148 ? -26.979 6.088 37.939 1.00 90.81 148 VAL A O 1
ATOM 1150 N N . SER A 1 149 ? -29.082 5.578 38.543 1.00 87.38 149 SER A N 1
ATOM 1151 C CA . SER A 1 149 ? -29.650 5.715 37.196 1.00 87.38 149 SER A CA 1
ATOM 1152 C C . SER A 1 149 ? -29.969 7.171 36.835 1.00 87.38 149 SER A C 1
ATOM 1154 O O . SER A 1 149 ? -30.302 7.435 35.684 1.00 87.38 149 SER A O 1
ATOM 1156 N N . GLY A 1 150 ? -29.878 8.104 37.795 1.00 83.12 150 GLY A N 1
ATOM 1157 C CA . GLY A 1 150 ? -30.368 9.478 37.641 1.00 83.12 150 GLY A CA 1
ATOM 1158 C C . GLY A 1 150 ? -31.897 9.573 37.613 1.00 83.12 150 GLY A C 1
ATOM 1159 O O . GLY A 1 150 ? -32.438 10.608 37.249 1.00 83.12 150 GLY A O 1
ATOM 1160 N N . ALA A 1 151 ? -32.589 8.494 37.985 1.00 59.31 151 ALA A N 1
ATOM 1161 C CA . ALA A 1 151 ? -34.040 8.397 38.017 1.00 59.31 151 ALA A CA 1
ATOM 1162 C C . ALA A 1 151 ? -34.536 8.661 39.442 1.00 59.31 151 ALA A C 1
ATOM 1164 O O . ALA A 1 151 ? -35.107 7.780 40.079 1.00 59.31 151 ALA A O 1
ATOM 1165 N N . LEU A 1 152 ? -34.288 9.858 39.973 1.00 50.44 152 LEU A N 1
ATOM 1166 C CA . LEU A 1 152 ? -35.136 10.355 41.052 1.00 50.44 152 LEU A CA 1
ATOM 1167 C C . LEU A 1 152 ? -36.402 10.870 40.370 1.00 50.44 152 LEU A C 1
ATOM 1169 O O . LEU A 1 152 ? -36.440 12.003 39.903 1.00 50.44 152 LEU A O 1
ATOM 1173 N N . ALA A 1 153 ? -37.387 9.984 40.212 1.00 51.38 153 ALA A N 1
ATOM 1174 C CA . ALA A 1 153 ? -38.745 10.423 39.935 1.00 51.38 153 ALA A CA 1
ATOM 1175 C C . ALA A 1 153 ? -39.166 11.340 41.089 1.00 51.38 153 ALA A C 1
ATOM 1177 O O . ALA A 1 153 ? -38.930 10.998 42.254 1.00 51.38 153 ALA A O 1
ATOM 1178 N N . GLU A 1 154 ? -39.727 12.505 40.764 1.00 47.16 154 GLU A N 1
ATOM 1179 C CA . GLU A 1 154 ? -40.383 13.330 41.771 1.00 47.16 154 GLU A CA 1
ATOM 1180 C C . GLU A 1 154 ? -41.442 12.474 42.481 1.00 47.16 154 GLU A C 1
ATOM 1182 O O . GLU A 1 154 ? -42.109 11.668 41.822 1.00 47.16 154 GLU A O 1
ATOM 1187 N N . PRO A 1 155 ? -41.541 12.549 43.818 1.00 51.41 155 PRO A N 1
ATOM 1188 C CA . PRO A 1 155 ? -42.566 11.809 44.531 1.00 51.41 155 PRO A CA 1
ATOM 1189 C C . PRO A 1 155 ? -43.935 12.286 44.041 1.00 51.41 155 PRO A C 1
ATOM 1191 O O . PRO A 1 155 ? -44.228 13.476 44.102 1.00 51.41 155 PRO A O 1
ATOM 1194 N N . ASP A 1 156 ? -44.743 11.348 43.548 1.00 52.22 156 ASP A N 1
ATOM 1195 C CA . ASP A 1 156 ? -46.153 11.561 43.224 1.00 52.22 156 ASP A CA 1
ATOM 1196 C C . ASP A 1 156 ? -46.842 12.079 44.499 1.00 52.22 156 ASP A C 1
ATOM 1198 O O . ASP A 1 156 ? -46.959 11.352 45.494 1.00 52.22 156 ASP A O 1
ATOM 1202 N N . GLU A 1 157 ? -47.210 13.363 44.518 1.00 53.56 157 GLU A N 1
ATOM 1203 C CA . GLU A 1 157 ? -48.014 13.927 45.598 1.00 53.56 157 GLU A CA 1
ATOM 1204 C C . GLU A 1 157 ? -49.378 13.222 45.598 1.00 53.56 157 GLU A C 1
ATOM 1206 O O . GLU A 1 157 ? -50.035 13.148 44.554 1.00 53.56 157 GLU A O 1
ATOM 1211 N N . PRO A 1 158 ? -49.847 12.698 46.744 1.00 61.62 158 PRO A N 1
ATOM 1212 C CA . PRO A 1 158 ? -51.180 12.125 46.814 1.00 61.62 158 PRO A CA 1
ATOM 1213 C C . PRO A 1 158 ? -52.206 13.230 46.538 1.00 61.62 158 PRO A C 1
ATOM 1215 O O . PRO A 1 158 ? -52.316 14.198 47.289 1.00 61.62 158 PRO A O 1
ATOM 1218 N N . THR A 1 159 ? -52.942 13.085 45.436 1.00 56.78 159 THR A N 1
ATOM 1219 C CA . THR A 1 159 ? -54.076 13.953 45.104 1.00 56.78 159 THR A CA 1
ATOM 1220 C C . THR A 1 159 ? -55.174 13.760 46.169 1.00 56.78 159 THR A C 1
ATOM 1222 O O . THR A 1 159 ? -55.459 12.603 46.494 1.00 56.78 159 THR A O 1
ATOM 1225 N N . PRO A 1 160 ? -55.731 14.845 46.745 1.00 67.00 160 PRO A N 1
ATOM 1226 C CA . PRO A 1 160 ? -56.667 14.799 47.876 1.00 67.00 160 PRO A CA 1
ATOM 1227 C C . PRO A 1 160 ? -58.022 14.156 47.559 1.00 67.00 160 PRO A C 1
ATOM 1229 O O . PRO A 1 160 ? -58.461 14.217 46.387 1.00 67.00 160 PRO A O 1
#

pLDDT: mean 79.96, std 15.8, range [39.94, 97.56]

Secondary structure (DSSP, 8-state):
-------SSS-EEEE-----TT-GGGTT---EEEEE-TTS-EEEEESHHHHHHHHHHHHHHHHH-TT-PPEEPTTT--EE------TTS----HHHHHHHHHHHHHHHHHHHHHHHHHHHHHHHHHHHHHHHHHHHTT--HHHHHHHHHT--PPP-----